Protein AF-T1CU41-F1 (afdb_monomer)

InterPro domains:
  IPR002744 MIP18 family-like [PF01883] (2-34)
  IPR034904 Fe-S cluster assembly domain superfamily [G3DSA:3.30.300.130] (1-57)
  IPR034904 Fe-S cluster assembly domain superfamily [SSF117916] (1-56)
  IPR052339 Iron-Sulfur Protein Maturation MIP18 [PTHR42831] (1-56)

pLDDT: mean 91.97, std 4.91, range [68.69, 97.06]

Organism: NCBI:txid410659

Secondary structure (DSSP, 8-state):
-B--SSTT-TTHHHHHHHHHHHHTTSTT-------B--SSPP-GGGS-HHHHHHTT--

Foldseek 3Di:
DDEDLDPPPPCVVVVQVVVFVVQCPDPPDPGDDDDYDCPVHDDPVPDDPVVCVVVVVD

Solvent-accessible surface area (backbone atoms only — not comparable to full-atom values): 3763 Å² total; per-residue (Å²): 111,48,69,56,88,58,89,88,51,85,60,55,64,57,52,45,52,52,51,29,59,55,47,47,67,40,85,94,40,90,75,59,79,74,47,80,47,67,79,79,67,64,57,81,82,80,48,52,74,68,54,25,50,76,73,67,74,102

Radius of gyration: 13.77 Å; Cα contacts (8 Å, |Δi|>4): 41; chains: 1; bounding box: 26×25×33 Å

Nearest PDB structures (foldseek):
  3cq2-assembly1_B  TM=8.791E-01  e=2.572E-03  Thermus thermophilus HB8

Structure (mmCIF, N/CA/C/O backbone):
data_AF-T1CU41-F1
#
_entry.id   AF-T1CU41-F1
#
loop_
_atom_site.group_PDB
_atom_site.id
_atom_site.type_symbol
_atom_site.label_atom_id
_atom_site.label_alt_id
_atom_site.label_comp_id
_atom_site.label_asym_id
_atom_site.label_entity_id
_atom_site.label_seq_id
_atom_site.pdbx_PDB_ins_code
_atom_site.Cartn_x
_atom_site.Cartn_y
_atom_site.Cartn_z
_atom_site.occupancy
_atom_site.B_iso_or_equiv
_atom_site.auth_seq_id
_atom_site.auth_comp_id
_atom_site.auth_asym_id
_atom_site.auth_atom_id
_atom_site.pdbx_PDB_model_num
ATOM 1 N N . ARG A 1 1 ? -8.421 -4.027 0.291 1.00 87.06 1 ARG A N 1
ATOM 2 C CA . ARG A 1 1 ? -7.598 -4.843 -0.638 1.00 87.06 1 ARG A CA 1
ATOM 3 C C . ARG A 1 1 ? -6.511 -3.950 -1.219 1.00 87.06 1 ARG A C 1
ATOM 5 O O . ARG A 1 1 ? -6.829 -2.807 -1.524 1.00 87.06 1 ARG A O 1
ATOM 12 N N . MET A 1 2 ? -5.277 -4.426 -1.355 1.00 91.81 2 MET A N 1
ATOM 13 C CA . MET A 1 2 ? -4.143 -3.658 -1.895 1.00 91.81 2 MET A CA 1
ATOM 14 C C . MET A 1 2 ? -3.199 -4.550 -2.713 1.00 91.81 2 MET A C 1
ATOM 16 O O . MET A 1 2 ? -3.233 -5.766 -2.564 1.00 91.81 2 MET A O 1
ATOM 20 N N . THR A 1 3 ? -2.332 -3.944 -3.522 1.00 93.25 3 THR A N 1
ATOM 21 C CA . THR A 1 3 ? -1.218 -4.606 -4.228 1.00 93.25 3 THR A CA 1
ATOM 22 C C . THR A 1 3 ? 0.065 -3.804 -4.005 1.00 93.25 3 THR A C 1
ATOM 24 O O . THR A 1 3 ? -0.003 -2.639 -3.607 1.00 93.25 3 THR A O 1
ATOM 27 N N . LEU A 1 4 ? 1.224 -4.400 -4.282 1.00 92.50 4 LEU A N 1
ATOM 28 C CA . LEU A 1 4 ? 2.514 -3.704 -4.302 1.00 92.50 4 LEU A CA 1
ATOM 29 C C . LEU A 1 4 ? 3.023 -3.520 -5.729 1.00 92.50 4 LEU A C 1
ATOM 31 O O . LEU A 1 4 ? 2.526 -4.148 -6.663 1.00 92.50 4 LEU A O 1
ATOM 35 N N . THR A 1 5 ? 4.036 -2.667 -5.870 1.00 92.19 5 THR A N 1
ATOM 36 C CA . THR A 1 5 ? 4.739 -2.424 -7.136 1.00 92.19 5 THR A CA 1
ATOM 37 C C . THR A 1 5 ? 5.489 -3.660 -7.634 1.00 92.19 5 THR A C 1
ATOM 39 O O . THR A 1 5 ? 5.650 -3.819 -8.839 1.00 92.19 5 THR A O 1
ATOM 42 N N . ALA A 1 6 ? 5.918 -4.545 -6.725 1.00 86.81 6 ALA A N 1
ATOM 43 C CA . ALA A 1 6 ? 6.569 -5.811 -7.044 1.00 86.81 6 ALA A CA 1
ATOM 44 C C . ALA A 1 6 ? 6.238 -6.907 -6.006 1.00 86.81 6 ALA A C 1
ATOM 46 O O . ALA A 1 6 ? 6.126 -6.605 -4.810 1.00 86.81 6 ALA A O 1
ATOM 47 N N . PRO A 1 7 ? 6.104 -8.178 -6.433 1.00 83.19 7 PRO A N 1
ATOM 48 C CA . PRO A 1 7 ? 5.942 -9.311 -5.528 1.00 83.19 7 PRO A CA 1
ATOM 49 C C . PRO A 1 7 ? 7.235 -9.621 -4.763 1.00 83.19 7 PRO A C 1
ATOM 51 O O . PRO A 1 7 ? 8.336 -9.388 -5.253 1.00 83.19 7 PRO A O 1
ATOM 54 N N . GLY A 1 8 ? 7.101 -10.166 -3.550 1.00 81.12 8 GLY A N 1
ATOM 55 C CA . GLY A 1 8 ? 8.243 -10.624 -2.743 1.00 81.12 8 GLY A CA 1
ATOM 56 C C . GLY A 1 8 ? 9.046 -9.522 -2.042 1.00 81.12 8 GLY A C 1
ATOM 57 O O . GLY A 1 8 ? 10.102 -9.803 -1.483 1.00 81.12 8 GLY A O 1
ATOM 58 N N . CYS A 1 9 ? 8.564 -8.275 -2.039 1.00 81.44 9 CYS A N 1
ATOM 59 C CA . CYS A 1 9 ? 9.213 -7.193 -1.303 1.00 81.44 9 CYS A CA 1
ATOM 60 C C . CYS A 1 9 ? 9.150 -7.455 0.220 1.00 81.44 9 CYS A C 1
ATOM 62 O O . CYS A 1 9 ? 8.050 -7.635 0.746 1.00 81.44 9 CYS A O 1
ATOM 64 N N . PRO A 1 10 ? 10.273 -7.416 0.966 1.00 82.50 10 PRO A N 1
ATOM 65 C CA . PRO A 1 10 ? 10.274 -7.647 2.418 1.00 82.50 10 PRO A CA 1
ATOM 66 C C . PRO A 1 10 ? 9.462 -6.597 3.194 1.00 82.50 10 PRO A C 1
ATOM 68 O O . PRO A 1 10 ? 8.995 -6.854 4.298 1.00 82.50 10 PRO A O 1
ATOM 71 N N . VAL A 1 11 ? 9.239 -5.426 2.592 1.00 88.44 11 VAL A N 1
ATOM 72 C CA . VAL A 1 11 ? 8.473 -4.312 3.172 1.00 88.44 11 VAL A CA 1
ATOM 73 C C . VAL A 1 11 ? 6.953 -4.554 3.105 1.00 88.44 11 VAL A C 1
ATOM 75 O O . VAL A 1 11 ? 6.176 -3.825 3.712 1.00 88.44 11 VAL A O 1
ATOM 78 N N . ALA A 1 12 ? 6.504 -5.607 2.414 1.00 87.69 12 ALA A N 1
ATOM 79 C CA . ALA A 1 12 ? 5.092 -5.932 2.234 1.00 87.69 12 ALA A CA 1
ATOM 80 C C . ALA A 1 12 ? 4.312 -6.068 3.550 1.00 87.69 12 ALA A C 1
ATOM 82 O O . ALA A 1 12 ? 3.215 -5.522 3.666 1.00 87.69 12 ALA A O 1
ATOM 83 N N . GLY A 1 13 ? 4.882 -6.777 4.530 1.00 87.44 13 GLY A N 1
ATOM 84 C CA . GLY A 1 13 ? 4.257 -6.962 5.842 1.00 87.44 13 GLY A CA 1
ATOM 85 C C . GLY A 1 13 ? 4.148 -5.647 6.609 1.00 87.44 13 GLY A C 1
ATOM 86 O O . GLY A 1 13 ? 3.075 -5.308 7.093 1.00 87.44 13 GLY A O 1
ATOM 87 N N . ILE A 1 14 ? 5.230 -4.862 6.606 1.00 91.75 14 ILE A N 1
ATOM 88 C CA . ILE A 1 14 ? 5.290 -3.559 7.281 1.00 91.75 14 ILE A CA 1
ATOM 89 C C . ILE A 1 14 ? 4.211 -2.620 6.729 1.00 91.75 14 ILE A C 1
ATOM 91 O O . ILE A 1 14 ? 3.451 -2.039 7.496 1.00 91.75 14 ILE A O 1
ATOM 95 N N . LEU A 1 15 ? 4.075 -2.524 5.402 1.00 92.75 15 LEU A N 1
ATOM 96 C CA . LEU A 1 15 ? 3.048 -1.680 4.782 1.00 92.75 15 LEU A CA 1
ATOM 97 C C . LEU A 1 15 ? 1.630 -2.139 5.119 1.00 92.75 15 LEU A C 1
ATOM 99 O O . LEU A 1 15 ? 0.753 -1.304 5.323 1.00 92.75 15 LEU A O 1
ATOM 103 N N . ALA A 1 16 ? 1.383 -3.450 5.172 1.00 91.75 16 ALA A N 1
ATOM 104 C CA . ALA A 1 16 ? 0.070 -3.968 5.538 1.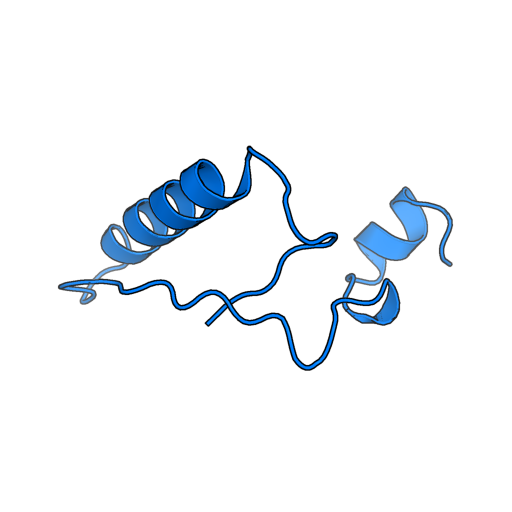00 91.75 16 ALA A CA 1
ATOM 105 C C . ALA A 1 16 ? -0.300 -3.592 6.984 1.00 91.75 16 ALA A C 1
ATOM 107 O O . ALA A 1 16 ? -1.436 -3.176 7.231 1.00 91.75 16 ALA A O 1
ATOM 108 N N . ASP A 1 17 ? 0.659 -3.669 7.908 1.00 92.94 17 ASP A N 1
ATOM 109 C CA . ASP A 1 17 ? 0.474 -3.281 9.308 1.00 92.94 17 AS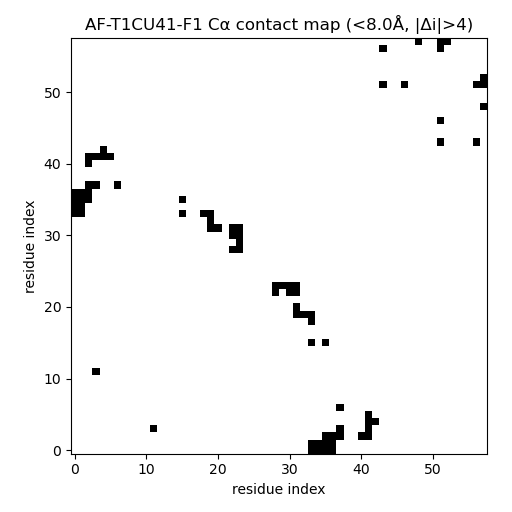P A CA 1
ATOM 110 C C . ASP A 1 17 ? 0.273 -1.768 9.463 1.00 92.94 17 ASP A C 1
ATOM 112 O O . ASP A 1 17 ? -0.643 -1.334 10.164 1.00 92.94 17 ASP A O 1
ATOM 116 N N . GLU A 1 18 ? 1.062 -0.950 8.762 1.00 94.94 18 GLU A N 1
ATOM 117 C CA . GLU A 1 18 ? 0.911 0.509 8.760 1.00 94.94 18 GLU A CA 1
ATOM 118 C C . GLU A 1 18 ? -0.445 0.943 8.199 1.00 94.94 18 GLU A C 1
ATOM 120 O O . GLU A 1 18 ? -1.107 1.807 8.778 1.00 94.94 18 GLU A O 1
ATOM 125 N N . ILE A 1 19 ? -0.898 0.322 7.106 1.00 94.50 19 ILE A N 1
ATOM 126 C CA . ILE A 1 19 ? -2.215 0.591 6.521 1.00 94.50 19 ILE A CA 1
ATOM 127 C C . ILE A 1 19 ? -3.313 0.197 7.501 1.00 94.50 19 ILE A C 1
ATOM 129 O O . ILE A 1 19 ? -4.238 0.979 7.713 1.00 94.50 19 ILE A O 1
ATOM 133 N N . LYS A 1 20 ? -3.219 -0.979 8.130 1.00 94.56 20 LYS A N 1
ATOM 134 C CA . LYS A 1 20 ? -4.180 -1.402 9.153 1.00 94.56 20 LYS A CA 1
ATOM 135 C C . LYS A 1 20 ? -4.252 -0.380 10.290 1.00 94.56 20 LYS A C 1
ATOM 137 O O . LYS A 1 20 ? -5.338 0.105 10.598 1.00 94.56 20 LYS A O 1
ATOM 142 N N . ALA A 1 21 ? -3.106 -0.005 10.854 1.00 95.00 21 ALA A N 1
ATOM 143 C CA . ALA A 1 21 ? -3.025 0.959 11.945 1.00 95.00 21 ALA A CA 1
ATOM 144 C C . ALA A 1 21 ? -3.533 2.353 11.540 1.00 95.00 21 ALA A C 1
ATOM 146 O O . ALA A 1 21 ? -4.103 3.067 12.361 1.00 95.00 21 ALA A O 1
ATOM 147 N N . ALA A 1 22 ? -3.334 2.766 10.285 1.00 95.62 22 ALA A N 1
ATOM 148 C CA . ALA A 1 22 ? -3.877 4.016 9.761 1.00 95.62 22 ALA A CA 1
ATOM 149 C C . ALA A 1 22 ? -5.404 3.962 9.604 1.00 95.62 22 ALA A C 1
ATOM 151 O O . ALA A 1 22 ? -6.080 4.933 9.932 1.00 95.62 22 ALA A O 1
ATOM 152 N N . MET A 1 23 ? -5.953 2.837 9.142 1.00 94.88 23 MET A N 1
ATOM 153 C CA . MET A 1 23 ? -7.401 2.649 9.005 1.00 94.88 23 MET A CA 1
ATOM 154 C C . MET A 1 23 ? -8.109 2.613 10.358 1.00 94.88 23 MET A C 1
ATOM 156 O O . MET A 1 23 ? -9.161 3.221 10.500 1.00 94.88 23 MET A O 1
ATOM 160 N N . GLU A 1 24 ? -7.518 1.981 11.371 1.00 95.12 24 GLU A N 1
ATOM 161 C CA . GLU A 1 24 ? -8.083 1.927 12.730 1.00 95.12 24 GLU A CA 1
ATOM 162 C C . GLU A 1 24 ? -8.067 3.286 13.457 1.00 95.12 24 GLU A C 1
ATOM 164 O O . GLU A 1 24 ? -8.714 3.443 14.487 1.00 95.12 24 GLU A O 1
ATOM 169 N N . LYS A 1 25 ? -7.369 4.296 1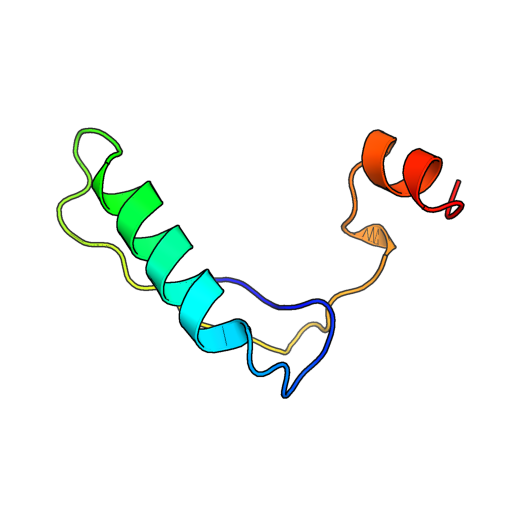2.920 1.00 95.94 25 LYS A N 1
ATOM 170 C CA . LYS A 1 25 ? -7.439 5.686 13.411 1.00 95.94 25 LYS A CA 1
ATOM 171 C C . LYS A 1 25 ? -8.615 6.471 12.831 1.00 95.94 25 LYS A C 1
ATOM 173 O O . LYS A 1 25 ? -8.890 7.574 13.301 1.00 95.94 25 LYS A O 1
ATOM 178 N N . VAL A 1 26 ? -9.268 5.960 11.789 1.00 96.31 26 VAL A N 1
ATOM 179 C CA . VAL A 1 26 ? -10.429 6.615 11.185 1.00 96.31 26 VAL A CA 1
ATOM 18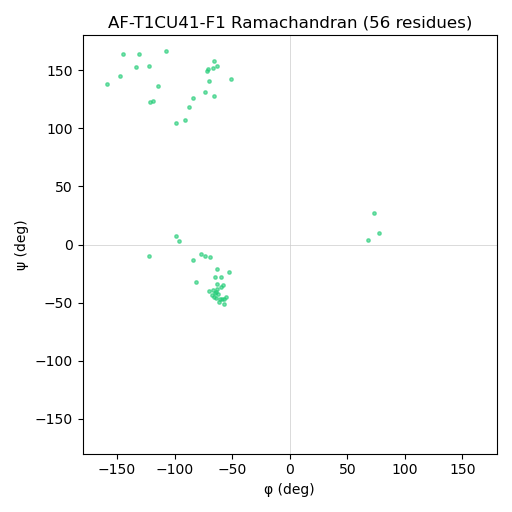0 C C . VAL A 1 26 ? -11.623 6.446 12.133 1.00 96.31 26 VAL A C 1
ATOM 182 O O . VAL A 1 26 ? -11.876 5.324 12.5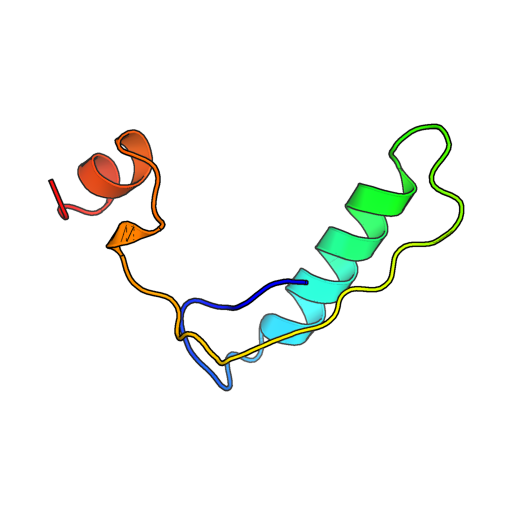78 1.00 96.31 26 VAL A O 1
ATOM 185 N N . PRO A 1 27 ? -12.365 7.524 12.456 1.00 96.06 27 PRO A N 1
ATOM 186 C CA . PRO A 1 27 ? -13.586 7.417 13.250 1.00 96.06 27 PRO A CA 1
ATOM 187 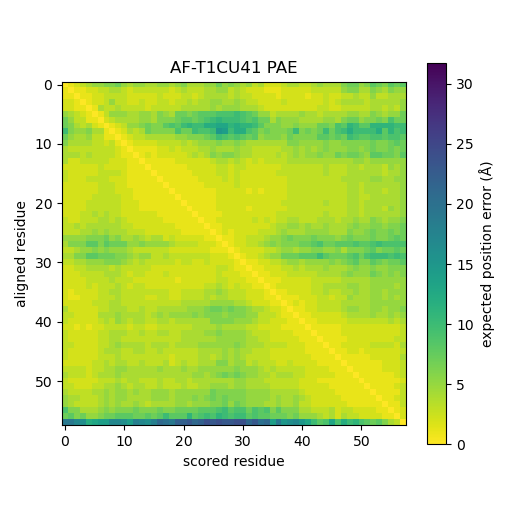C C . PRO A 1 27 ? -14.536 6.356 12.681 1.00 96.06 27 PRO A C 1
ATOM 189 O O . PRO A 1 27 ? -14.630 6.194 11.466 1.00 96.06 27 PRO A O 1
ATOM 192 N N . ASP A 1 28 ? -15.212 5.624 13.565 1.00 95.38 28 ASP A N 1
ATOM 193 C CA . ASP A 1 28 ? -16.157 4.544 13.237 1.00 95.38 28 ASP A CA 1
ATOM 194 C C . ASP A 1 28 ? -15.551 3.271 12.603 1.00 95.38 28 ASP A C 1
ATOM 196 O O . ASP A 1 28 ? -16.274 2.318 12.299 1.00 95.38 28 ASP A O 1
ATOM 200 N N . VAL A 1 29 ? -14.222 3.179 12.460 1.00 95.06 29 VAL A N 1
ATOM 201 C CA . VAL A 1 29 ? -13.544 1.935 12.057 1.00 95.06 29 VAL A CA 1
ATOM 202 C C . VAL A 1 29 ? -13.156 1.120 13.291 1.00 95.06 29 VAL A C 1
ATOM 204 O O . VAL A 1 29 ? -12.210 1.442 14.000 1.00 95.06 29 VAL A O 1
ATOM 207 N N . HIS A 1 30 ? -13.863 0.013 13.533 1.00 91.44 30 HIS A N 1
ATOM 208 C CA . HIS A 1 30 ? -13.573 -0.886 14.661 1.00 91.44 30 HIS A CA 1
ATOM 209 C C . HIS A 1 30 ? -12.430 -1.872 14.398 1.00 91.44 30 HIS A C 1
ATOM 211 O O . HIS A 1 30 ? -11.744 -2.293 15.326 1.00 91.44 30 HIS A O 1
ATOM 217 N N . SER A 1 31 ? -12.265 -2.302 13.148 1.00 92.56 31 SER A N 1
ATOM 218 C CA . SER A 1 31 ? -11.220 -3.241 12.751 1.00 92.56 31 SER A CA 1
ATOM 219 C C . SER A 1 31 ? -10.963 -3.132 11.256 1.00 92.56 31 SER A C 1
ATOM 221 O O . SER A 1 31 ? -11.905 -3.054 10.464 1.00 92.56 31 SER A O 1
ATOM 223 N N . ALA A 1 32 ? -9.691 -3.164 10.867 1.00 93.88 32 ALA A N 1
ATOM 224 C CA . ALA A 1 32 ? -9.287 -3.208 9.471 1.00 93.88 32 ALA A CA 1
ATOM 225 C C . ALA A 1 32 ? -8.581 -4.531 9.143 1.00 93.88 32 ALA A C 1
ATOM 227 O O . ALA A 1 32 ? -7.713 -5.007 9.879 1.00 93.88 32 ALA A O 1
ATOM 228 N N . LYS A 1 33 ? -8.929 -5.114 7.990 1.00 93.25 33 LYS A N 1
ATOM 229 C CA . LYS A 1 33 ? -8.229 -6.260 7.403 1.00 93.25 33 LYS A CA 1
ATOM 230 C C . LYS A 1 33 ? -7.661 -5.867 6.046 1.00 93.25 33 LYS A C 1
ATOM 232 O O . LYS A 1 33 ? -8.388 -5.442 5.148 1.00 93.25 33 LYS A O 1
ATOM 237 N N . VAL A 1 34 ? -6.353 -6.036 5.894 1.00 93.25 34 VAL A N 1
ATOM 238 C CA . VAL A 1 34 ? -5.646 -5.743 4.651 1.00 93.25 34 VAL A CA 1
ATOM 239 C C . VAL A 1 34 ? -5.442 -7.039 3.875 1.00 93.25 34 VAL A C 1
ATOM 241 O O . VAL A 1 34 ? -4.593 -7.854 4.214 1.00 93.25 34 VAL A O 1
ATOM 244 N N . ASP A 1 35 ? -6.235 -7.230 2.822 1.00 92.00 35 ASP A N 1
ATOM 245 C CA . ASP A 1 35 ? -6.032 -8.331 1.877 1.00 92.00 35 ASP A CA 1
ATOM 246 C C . ASP A 1 35 ? -5.055 -7.900 0.773 1.00 92.00 35 ASP A C 1
ATOM 248 O O . ASP A 1 35 ? -5.349 -6.972 0.004 1.00 92.00 35 ASP A O 1
ATOM 252 N N . MET A 1 36 ? -3.916 -8.588 0.685 1.00 89.75 36 MET A N 1
ATOM 253 C CA . MET A 1 36 ? -2.936 -8.411 -0.384 1.00 89.75 36 MET A CA 1
ATOM 254 C C . MET A 1 36 ? -3.328 -9.246 -1.605 1.00 89.75 36 MET A C 1
ATOM 256 O O . MET A 1 36 ? -3.542 -10.453 -1.499 1.00 89.75 36 MET A O 1
ATOM 260 N N . ILE A 1 37 ? -3.428 -8.594 -2.759 1.00 92.12 37 ILE A N 1
ATOM 261 C CA . ILE A 1 37 ? -3.733 -9.206 -4.052 1.00 92.12 37 ILE A CA 1
ATOM 262 C C . ILE A 1 37 ? -2.610 -8.902 -5.043 1.00 92.12 37 ILE A C 1
ATOM 264 O O . ILE A 1 37 ? -1.936 -7.882 -4.920 1.00 92.12 37 ILE A O 1
ATOM 268 N N . TRP A 1 38 ? -2.442 -9.781 -6.028 1.00 89.69 38 TRP A N 1
ATOM 269 C CA . TRP A 1 38 ? -1.433 -9.650 -7.090 1.00 89.69 38 TRP A CA 1
ATOM 270 C C . TRP A 1 38 ? -2.034 -9.636 -8.495 1.00 89.69 38 TRP A C 1
ATOM 272 O O . TRP A 1 38 ? -1.330 -9.361 -9.461 1.00 89.69 38 TRP A O 1
ATOM 282 N N . ASP A 1 39 ? -3.328 -9.937 -8.594 1.00 91.06 39 ASP A N 1
ATOM 283 C CA . ASP A 1 39 ? -4.089 -9.937 -9.833 1.00 91.06 39 ASP A CA 1
ATOM 284 C C . ASP A 1 39 ? -5.262 -8.949 -9.698 1.00 91.06 39 ASP A C 1
ATOM 286 O O . ASP A 1 39 ? -6.049 -9.066 -8.747 1.00 91.06 39 ASP A O 1
ATOM 290 N N . PRO A 1 40 ? -5.378 -7.946 -10.586 1.00 91.56 40 PRO A N 1
ATOM 291 C CA . PRO A 1 40 ? -4.425 -7.590 -11.647 1.00 91.56 40 PRO A CA 1
ATOM 292 C C . PRO A 1 40 ? -3.087 -7.064 -11.095 1.00 91.56 40 PRO A C 1
ATOM 294 O O . PRO A 1 40 ? -3.075 -6.443 -10.024 1.00 91.56 40 PRO A O 1
ATOM 297 N N . PRO A 1 41 ? -1.969 -7.238 -11.831 1.00 91.50 41 PRO A N 1
ATOM 298 C CA . PRO A 1 41 ? -0.680 -6.710 -11.412 1.00 91.50 41 PRO A CA 1
ATOM 299 C C . PRO A 1 41 ? -0.706 -5.180 -11.344 1.00 91.50 41 PRO A C 1
ATOM 301 O O . PRO A 1 41 ? -1.476 -4.495 -12.032 1.00 91.50 41 PRO A O 1
ATOM 304 N N . TRP A 1 42 ? 0.154 -4.624 -10.495 1.00 93.44 42 TRP A N 1
ATOM 305 C CA . TRP A 1 42 ? 0.349 -3.182 -10.443 1.00 93.44 42 TRP A CA 1
ATOM 306 C C . TRP A 1 42 ? 1.077 -2.693 -11.702 1.00 93.44 42 TRP A C 1
ATOM 308 O O . TRP A 1 42 ? 2.012 -3.335 -12.175 1.00 93.44 42 TRP A O 1
ATOM 318 N N . THR A 1 43 ? 0.672 -1.534 -12.221 1.00 93.25 43 THR A N 1
ATOM 319 C CA . THR A 1 43 ? 1.333 -0.863 -13.346 1.00 93.25 43 THR A CA 1
ATOM 320 C C . THR A 1 43 ? 1.529 0.625 -13.032 1.00 93.25 43 THR A C 1
ATOM 322 O O . THR A 1 43 ? 0.721 1.201 -12.291 1.00 93.25 43 THR A O 1
ATOM 325 N N . PRO A 1 44 ? 2.545 1.288 -13.622 1.00 94.12 44 PRO A N 1
ATOM 326 C CA . PRO A 1 44 ? 2.752 2.737 -13.516 1.00 94.12 44 PRO A CA 1
ATOM 327 C C . PRO A 1 44 ? 1.530 3.590 -13.882 1.00 94.12 44 PRO A C 1
ATOM 329 O O . PRO A 1 44 ? 1.386 4.714 -13.405 1.00 94.12 44 PRO A O 1
ATOM 332 N N . GLU A 1 45 ? 0.606 3.059 -14.685 1.00 93.88 45 GLU A N 1
ATOM 333 C CA .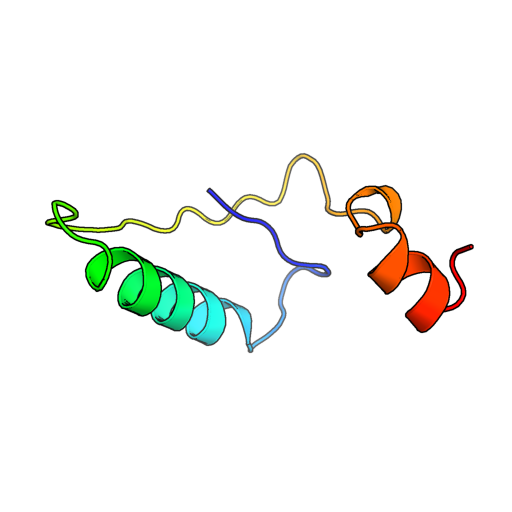 GLU A 1 45 ? -0.646 3.729 -15.050 1.00 93.88 45 GLU A CA 1
ATOM 334 C C . GLU A 1 45 ? -1.519 4.062 -13.833 1.00 93.88 45 GLU A C 1
ATOM 336 O O . GLU A 1 45 ? -2.240 5.060 -13.866 1.00 93.88 45 GLU A O 1
ATOM 341 N N . ARG A 1 46 ? -1.398 3.281 -12.746 1.00 93.38 46 ARG A N 1
ATOM 342 C CA . ARG A 1 46 ? -2.106 3.478 -11.470 1.00 93.38 46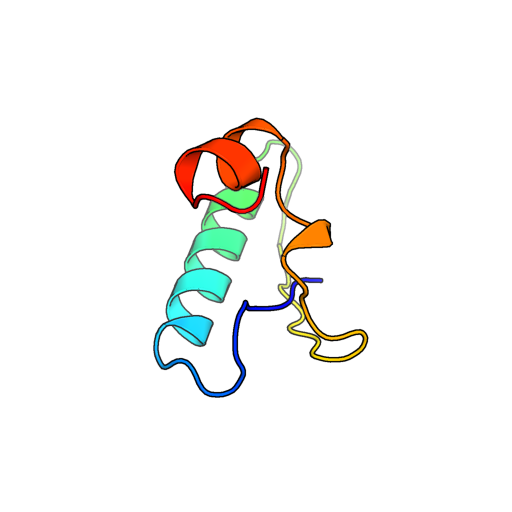 ARG A CA 1
ATOM 343 C C . ARG A 1 46 ? -1.567 4.645 -10.637 1.00 93.38 46 ARG A C 1
ATOM 345 O O . ARG A 1 46 ? -2.171 4.985 -9.623 1.00 93.38 46 ARG A O 1
ATOM 352 N N . MET A 1 47 ? -0.431 5.233 -11.013 1.00 96.25 47 MET A N 1
ATOM 353 C CA . MET A 1 47 ? 0.097 6.422 -10.346 1.00 96.25 47 MET A CA 1
ATOM 354 C C . MET A 1 47 ? -0.744 7.663 -10.667 1.00 96.25 47 MET A C 1
ATOM 356 O O . MET A 1 47 ? -1.278 7.800 -11.768 1.00 96.25 47 MET A O 1
ATOM 360 N N . SER A 1 48 ? -0.810 8.601 -9.720 1.00 96.69 48 SER A N 1
ATOM 361 C CA . SER A 1 48 ? -1.359 9.936 -9.973 1.00 96.69 48 SER A CA 1
ATOM 362 C C . SER A 1 48 ? -0.489 10.710 -10.969 1.00 96.69 48 SER A C 1
ATOM 364 O O . SER A 1 48 ? 0.705 10.437 -11.094 1.00 96.69 48 SER A O 1
ATOM 366 N N . ASP A 1 49 ? -1.044 11.722 -11.639 1.00 95.94 49 ASP A N 1
ATOM 367 C CA . ASP A 1 49 ? -0.288 12.549 -12.599 1.00 95.94 49 ASP A CA 1
ATOM 368 C C . ASP A 1 49 ? 0.929 13.224 -11.962 1.00 95.94 49 ASP A C 1
ATOM 370 O O . ASP A 1 49 ? 1.979 13.366 -12.586 1.00 95.94 49 ASP A O 1
ATOM 374 N N . PHE A 1 50 ? 0.800 13.615 -10.692 1.00 96.81 50 PHE A N 1
ATOM 375 C CA . PHE A 1 50 ? 1.913 14.147 -9.916 1.00 96.81 50 PHE A CA 1
ATOM 376 C C . PHE A 1 50 ? 3.035 13.114 -9.764 1.00 96.81 50 PHE A C 1
ATOM 378 O O . PHE A 1 50 ? 4.188 13.420 -10.058 1.00 96.81 50 PHE A O 1
ATOM 385 N N . ALA A 1 51 ? 2.700 11.886 -9.362 1.00 96.38 51 ALA A N 1
ATOM 386 C CA . ALA A 1 51 ? 3.678 10.815 -9.220 1.00 96.38 51 ALA A CA 1
ATOM 387 C C . ALA A 1 51 ? 4.303 10.434 -10.573 1.00 96.38 51 ALA A C 1
ATOM 389 O O . ALA A 1 51 ? 5.521 10.303 -10.660 1.00 96.38 51 ALA A O 1
ATOM 390 N N . LYS A 1 52 ? 3.512 10.347 -11.650 1.00 96.00 52 LYS A N 1
ATOM 391 C CA . LYS A 1 52 ? 4.031 10.081 -13.001 1.00 96.00 52 LYS A CA 1
ATOM 392 C C . LYS A 1 52 ? 5.069 11.118 -13.423 1.00 96.00 52 LYS A C 1
ATOM 394 O O . LYS A 1 52 ? 6.151 10.730 -13.848 1.00 96.00 52 LYS A O 1
ATOM 399 N N . ARG A 1 53 ? 4.792 12.413 -13.227 1.00 95.69 53 ARG A N 1
ATOM 400 C CA . ARG A 1 53 ? 5.764 13.489 -13.493 1.00 95.69 53 ARG A CA 1
ATOM 401 C C . ARG A 1 53 ? 7.021 13.360 -12.639 1.00 95.69 53 ARG A C 1
ATOM 403 O O . ARG A 1 53 ? 8.120 13.440 -13.172 1.00 95.69 53 ARG A O 1
ATOM 410 N N . GLN A 1 54 ? 6.866 13.121 -11.337 1.00 97.06 54 GLN A N 1
ATOM 411 C CA . GLN A 1 54 ? 7.994 13.000 -10.410 1.00 97.06 54 GLN A CA 1
ATOM 412 C C . GLN A 1 54 ? 8.947 11.856 -10.787 1.00 97.06 54 GLN A C 1
ATOM 414 O O . GLN A 1 54 ? 10.157 11.983 -10.625 1.00 97.06 54 GLN A O 1
ATOM 419 N N . PHE A 1 55 ? 8.400 10.745 -11.283 1.00 94.50 55 PHE A N 1
ATOM 420 C CA . PHE A 1 55 ? 9.163 9.552 -11.642 1.00 94.50 55 PHE A CA 1
ATOM 421 C C . PHE A 1 55 ? 9.483 9.441 -13.145 1.00 94.50 55 PHE A C 1
ATOM 423 O O . PHE A 1 55 ? 10.010 8.414 -13.562 1.00 94.50 55 PHE A O 1
ATOM 430 N N . GLY A 1 56 ? 9.188 10.462 -13.960 1.00 94.31 56 GLY A N 1
ATOM 431 C CA . GLY A 1 56 ? 9.532 10.482 -15.391 1.00 94.31 56 GLY A CA 1
ATOM 432 C C . GLY A 1 56 ? 8.687 9.563 -16.284 1.00 94.31 56 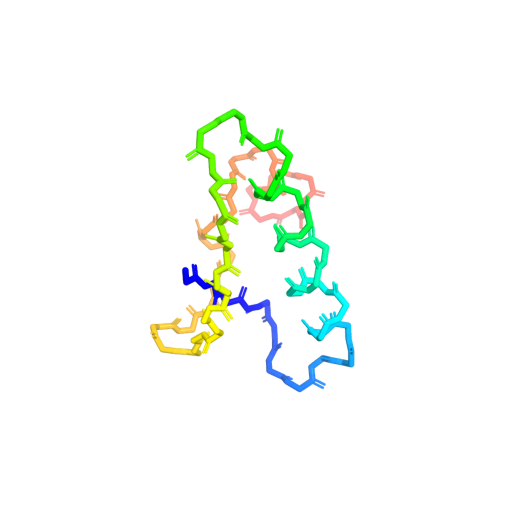GLY A C 1
ATOM 433 O O . GLY A 1 56 ? 9.160 9.110 -17.320 1.00 94.31 56 GLY A O 1
ATOM 434 N N . TYR A 1 57 ? 7.449 9.270 -15.883 1.00 87.75 57 TYR A N 1
ATOM 435 C CA . TYR A 1 57 ? 6.467 8.500 -16.662 1.00 87.75 57 TYR A CA 1
ATOM 436 C C . TYR A 1 57 ? 5.494 9.385 -17.461 1.00 87.75 57 TYR A C 1
ATOM 438 O O . TYR A 1 57 ? 4.544 8.864 -18.045 1.00 87.75 57 TYR A O 1
ATOM 446 N N . ALA A 1 58 ? 5.683 10.706 -17.421 1.00 68.69 58 ALA A N 1
ATOM 447 C CA . ALA A 1 58 ? 4.855 11.709 -18.087 1.00 68.69 58 ALA A CA 1
ATOM 448 C C . ALA A 1 58 ? 5.678 12.506 -19.100 1.00 68.69 58 ALA A C 1
ATOM 450 O O . ALA A 1 58 ? 6.862 12.771 -18.792 1.00 68.69 58 ALA A O 1
#

Sequence (58 aa):
RMTLTAPGCPVAGILADEIKAAMEKVPDVHSAKVDMIWDPPWTPERMSDFAKRQFGYA

Mean predicted aligned error: 3.8 Å